Protein AF-A0A969XN10-F1 (afdb_monomer)

Nearest PDB structures (foldseek):
  2dg0-assembly1_A  TM=8.320E-01  e=1.771E-02  Staphylococcus aureus
  2dso-assembly3_C  TM=8.360E-01  e=2.263E-02  Staphylococcus aureus
  3ww7-assembly1_C  TM=7.867E-01  e=6.419E-02  unclassified
  8pkq-assembly1_A  TM=7.129E-01  e=1.260E-01  Mycobacterium tuberculosis
  8jxa-assembly1_B  TM=6.858E-01  e=2.189E-01  Rattus norvegicus

Foldseek 3Di:
DDPVVVDPDPDDDDLDDDADDKAAWDAQPVQWIWIDRQVQCFIWIARSVVSDIDTPDPNNLSWHHWDADPVRDIDTDHPRPD

Secondary structure (DSSP, 8-state):
--GGGG-S-SS--------S-EEEEEE-TTS-EEEEEGGGTEEEEE-TTT--EEEEESS-SSEEEEEE-TTSPEEEEESS--

Radius of gyration: 14.39 Å; Cα contacts (8 Å, |Δi|>4): 153; chains: 1; bounding box: 34×30×35 Å

Structure (mmCIF, N/CA/C/O backbone):
data_AF-A0A969XN10-F1
#
_entry.id   AF-A0A969XN10-F1
#
loop_
_atom_site.group_PDB
_atom_site.id
_atom_site.type_symbol
_atom_site.label_atom_id
_atom_site.label_alt_id
_atom_site.label_comp_id
_atom_site.label_asym_id
_atom_site.label_entity_id
_atom_site.label_seq_id
_atom_site.pdbx_PDB_ins_code
_atom_site.Cartn_x
_atom_site.Cartn_y
_atom_site.Cartn_z
_atom_site.occupancy
_atom_site.B_iso_or_equiv
_atom_site.auth_seq_id
_atom_site.auth_comp_id
_atom_site.auth_asym_id
_atom_site.auth_atom_id
_atom_site.pdbx_PDB_model_num
ATOM 1 N N . MET A 1 1 ? -21.692 21.672 12.329 1.00 74.75 1 MET A N 1
ATOM 2 C CA . MET A 1 1 ? -21.126 20.362 11.987 1.00 74.75 1 MET A CA 1
ATOM 3 C C . MET A 1 1 ? -19.618 20.517 11.921 1.00 74.75 1 MET A C 1
ATOM 5 O O . MET A 1 1 ? -19.145 21.318 11.119 1.00 74.75 1 MET A O 1
ATOM 9 N N . GLY A 1 2 ? -18.893 19.906 12.856 1.00 90.44 2 GLY A N 1
ATOM 10 C CA . GLY A 1 2 ? -17.438 20.051 13.008 1.00 90.44 2 GLY A CA 1
ATOM 11 C C . GLY A 1 2 ? -16.690 18.803 12.538 1.00 90.44 2 GLY A C 1
ATOM 12 O O . GLY A 1 2 ? -17.268 17.725 12.498 1.00 90.44 2 GLY A O 1
ATOM 13 N N . ILE A 1 3 ? -15.397 18.921 12.214 1.00 90.38 3 ILE A N 1
ATOM 14 C CA . ILE A 1 3 ? -14.586 17.786 11.722 1.00 90.38 3 ILE A CA 1
ATOM 15 C C . ILE A 1 3 ? -14.548 16.598 12.695 1.00 90.38 3 ILE A C 1
ATOM 17 O O . ILE A 1 3 ? -14.470 15.454 12.266 1.00 90.38 3 ILE A O 1
ATOM 21 N N . LEU A 1 4 ? -14.657 16.863 13.999 1.00 92.75 4 LEU A N 1
ATOM 22 C CA . LEU A 1 4 ? -14.648 15.823 15.029 1.00 92.75 4 LEU A CA 1
ATOM 23 C C . LEU A 1 4 ? -15.876 14.909 14.965 1.00 92.75 4 LEU A C 1
ATOM 25 O O . LEU A 1 4 ? -15.802 13.776 15.414 1.00 92.75 4 LEU A O 1
ATOM 29 N N . GLU A 1 5 ? -16.981 15.368 14.378 1.00 94.12 5 GLU A N 1
ATOM 30 C CA . GLU A 1 5 ? -18.190 14.553 14.208 1.00 94.12 5 GLU A CA 1
ATOM 31 C C . GLU A 1 5 ? -18.041 13.516 13.077 1.00 94.12 5 GLU A C 1
ATOM 33 O O . GLU A 1 5 ? -18.892 12.644 12.942 1.00 94.12 5 GLU A O 1
ATOM 38 N N . LEU A 1 6 ? -16.976 13.599 12.265 1.00 93.19 6 LEU A N 1
ATOM 39 C CA . LEU A 1 6 ? -16.662 12.631 11.205 1.00 93.19 6 LEU A CA 1
ATOM 40 C C . LEU A 1 6 ? -15.778 11.472 11.689 1.00 93.19 6 LEU A C 1
ATOM 42 O O . LEU A 1 6 ? -15.514 10.554 10.917 1.00 93.19 6 LEU A O 1
ATOM 46 N N . LEU A 1 7 ? -15.268 11.540 12.921 1.00 93.38 7 LEU A N 1
ATOM 47 C CA . LEU A 1 7 ? -14.284 10.599 13.445 1.00 93.38 7 LEU A CA 1
ATOM 48 C C . LEU A 1 7 ? -14.922 9.693 14.497 1.00 93.38 7 LEU A C 1
ATOM 50 O O . LEU A 1 7 ? -15.504 10.173 15.465 1.00 93.38 7 LEU A O 1
ATOM 54 N N . GLU A 1 8 ? -14.746 8.382 14.346 1.00 92.94 8 GLU A N 1
ATOM 55 C CA . GLU A 1 8 ? -15.106 7.413 15.392 1.00 92.94 8 GLU A CA 1
ATOM 56 C C . GLU A 1 8 ? -14.175 7.519 16.609 1.00 92.94 8 GLU A C 1
ATOM 58 O O . GLU A 1 8 ? -14.593 7.324 17.748 1.00 92.94 8 GLU A O 1
ATOM 63 N N . SER A 1 9 ? -12.911 7.872 16.369 1.00 93.81 9 SER A N 1
ATOM 64 C CA . SER A 1 9 ? -11.884 8.095 17.384 1.00 93.81 9 SER A CA 1
ATOM 65 C C . SER A 1 9 ? -10.976 9.245 16.957 1.00 93.81 9 SER A C 1
ATOM 67 O O . SER A 1 9 ? -10.676 9.418 15.776 1.00 93.81 9 SER A O 1
ATOM 69 N N . THR A 1 10 ? -10.5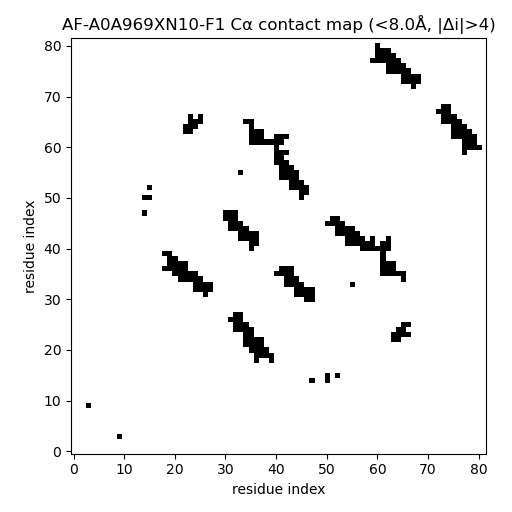07 10.032 17.924 1.00 94.06 10 THR A N 1
ATOM 70 C CA . THR A 1 10 ? -9.512 11.095 17.705 1.00 94.06 10 THR A CA 1
ATOM 71 C C . THR A 1 10 ? -8.079 10.626 17.942 1.00 94.06 10 THR A C 1
ATOM 73 O O . THR A 1 10 ? -7.136 11.379 17.695 1.00 94.06 10 THR A O 1
ATOM 76 N N . THR A 1 11 ? -7.896 9.397 18.426 1.00 94.94 11 THR A N 1
ATOM 77 C CA . THR A 1 11 ? -6.581 8.803 18.657 1.00 94.94 11 THR A CA 1
ATOM 78 C C . THR A 1 11 ? -6.214 7.922 17.464 1.00 94.94 11 THR A C 1
ATOM 80 O O . THR A 1 11 ? -6.926 6.948 17.216 1.00 94.94 11 THR A O 1
ATOM 83 N N . PRO A 1 12 ? -5.138 8.240 16.720 1.00 93.62 12 PRO A N 1
ATOM 84 C CA . PRO A 1 12 ? -4.665 7.382 15.642 1.00 93.62 12 PRO A CA 1
ATOM 85 C C . PRO A 1 12 ? -4.062 6.087 16.198 1.00 93.62 12 PRO A C 1
ATOM 87 O O . PRO A 1 12 ? -3.448 6.087 17.266 1.00 93.62 12 PRO A O 1
ATOM 90 N N . GLU A 1 13 ? -4.199 5.006 15.435 1.00 93.94 13 GLU A N 1
ATOM 91 C CA . GLU A 1 13 ? -3.620 3.693 15.722 1.00 93.94 13 GLU A CA 1
ATOM 92 C C . GLU A 1 13 ? -2.590 3.324 14.647 1.00 93.94 13 GLU A C 1
ATOM 94 O O . GLU A 1 13 ? -2.790 3.586 13.458 1.00 93.94 13 GLU A O 1
ATOM 99 N N . GLU A 1 14 ? -1.480 2.712 15.061 1.00 94.50 14 GLU A N 1
ATOM 100 C CA . GLU A 1 14 ? -0.522 2.114 14.133 1.00 94.50 14 GLU A CA 1
ATOM 101 C C . GLU A 1 14 ? -1.031 0.737 13.692 1.00 94.50 14 GLU A C 1
ATOM 103 O O . GLU A 1 14 ? -1.010 -0.217 14.462 1.00 94.50 14 GLU A O 1
ATOM 108 N N . VAL A 1 15 ? -1.473 0.634 12.437 1.00 95.06 15 VAL A N 1
ATOM 109 C CA . VAL A 1 15 ? -2.022 -0.616 11.875 1.00 95.06 15 VAL A CA 1
ATOM 110 C C . VAL A 1 15 ? -0.955 -1.555 11.304 1.00 95.06 15 VAL A C 1
ATOM 112 O O . 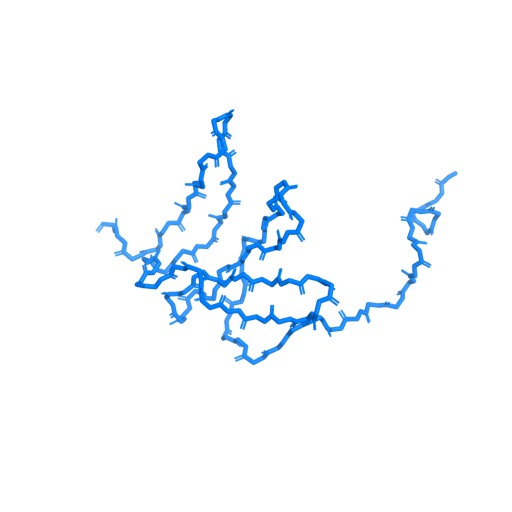VAL A 1 15 ? -1.209 -2.741 11.131 1.00 95.06 15 VAL A O 1
ATOM 115 N N . ALA A 1 16 ? 0.230 -1.030 10.975 1.00 96.44 16 ALA A N 1
ATOM 116 C CA . ALA A 1 16 ? 1.385 -1.790 10.503 1.00 96.44 16 ALA A CA 1
ATOM 117 C C . ALA A 1 16 ? 2.657 -0.925 10.534 1.00 96.44 16 ALA A C 1
ATOM 119 O O . ALA A 1 16 ? 2.591 0.281 10.288 1.00 96.44 16 ALA A O 1
ATOM 120 N N . GLY A 1 17 ? 3.819 -1.556 10.735 1.00 96.81 17 GLY A N 1
ATOM 121 C CA . GLY A 1 17 ? 5.117 -0.880 10.818 1.00 96.81 17 GLY A CA 1
ATOM 122 C C . GLY A 1 17 ? 6.277 -1.698 10.238 1.00 96.81 17 GLY A C 1
ATOM 123 O O . GLY A 1 17 ? 6.096 -2.800 9.725 1.00 96.81 17 GLY A O 1
ATOM 124 N N . GLY A 1 18 ? 7.494 -1.149 10.316 1.00 97.62 18 GLY A N 1
ATOM 125 C CA . GLY A 1 18 ? 8.724 -1.809 9.840 1.00 97.62 18 GLY A CA 1
ATOM 126 C C . GLY A 1 18 ? 9.078 -1.578 8.362 1.00 97.62 18 GLY A C 1
ATOM 127 O O . GLY A 1 18 ? 10.011 -2.196 7.850 1.00 97.62 18 GLY A O 1
ATOM 128 N N . PHE A 1 19 ? 8.365 -0.683 7.678 1.00 98.38 19 PHE A N 1
ATOM 129 C CA . PHE A 1 19 ? 8.632 -0.291 6.289 1.00 98.38 19 PHE A CA 1
ATOM 130 C C . PHE A 1 19 ? 9.685 0.813 6.195 1.00 98.38 19 PHE A C 1
ATOM 132 O O . PHE A 1 19 ? 9.977 1.496 7.179 1.00 98.38 19 PHE A O 1
ATOM 139 N N . ARG A 1 20 ? 10.249 1.019 5.000 1.00 98.31 20 ARG A N 1
ATOM 140 C CA . ARG A 1 20 ? 11.262 2.066 4.796 1.00 98.31 20 ARG A CA 1
ATOM 141 C C . ARG A 1 20 ? 10.655 3.418 4.461 1.00 98.31 20 ARG A C 1
ATOM 143 O O . ARG A 1 20 ? 11.050 4.412 5.062 1.00 98.31 20 ARG A O 1
ATOM 150 N N . PHE A 1 21 ? 9.738 3.470 3.499 1.00 98.19 21 PHE A N 1
ATOM 151 C CA . PHE A 1 21 ? 9.023 4.703 3.169 1.00 98.19 21 PHE A CA 1
ATOM 152 C C . PHE A 1 21 ? 7.712 4.379 2.446 1.00 98.19 21 PHE A C 1
ATOM 154 O O . PHE A 1 21 ? 7.728 3.995 1.272 1.00 98.19 21 PHE A O 1
ATOM 161 N N . THR A 1 22 ? 6.596 4.492 3.170 1.00 98.38 22 THR A N 1
ATOM 162 C CA . THR A 1 22 ? 5.265 4.122 2.680 1.00 98.38 22 THR A CA 1
ATOM 163 C C . THR A 1 22 ? 4.602 5.252 1.903 1.00 98.38 22 THR A C 1
ATOM 165 O O . THR A 1 22 ? 4.636 6.402 2.326 1.00 98.38 22 THR A O 1
ATOM 168 N N . GLU A 1 23 ? 3.980 4.924 0.773 1.00 98.44 23 GLU A N 1
ATOM 169 C CA . GLU A 1 23 ? 3.299 5.882 -0.104 1.00 98.44 23 GLU A CA 1
ATOM 170 C C . GLU A 1 23 ? 2.136 5.241 -0.866 1.00 98.44 23 GLU A C 1
ATOM 172 O O . GLU A 1 23 ? 2.023 4.015 -0.965 1.00 98.44 23 GLU A O 1
ATOM 177 N N . GLY A 1 24 ? 1.289 6.096 -1.439 1.00 98.00 24 GLY A N 1
ATOM 178 C CA . GLY A 1 24 ? 0.222 5.699 -2.359 1.00 98.00 24 GLY A CA 1
ATOM 179 C C . GLY A 1 24 ? -0.758 4.648 -1.824 1.00 98.00 24 GLY A C 1
ATOM 180 O O . GLY A 1 24 ? -0.972 3.650 -2.512 1.00 98.00 24 GLY A O 1
ATOM 181 N N . PRO A 1 25 ? -1.358 4.819 -0.630 1.00 98.44 25 PRO A N 1
ATOM 182 C CA . PRO A 1 25 ? -2.377 3.895 -0.149 1.00 98.44 25 PRO A CA 1
ATOM 183 C C . PRO A 1 25 ? -3.620 3.918 -1.052 1.00 98.44 25 PRO A C 1
ATOM 185 O O . PRO A 1 25 ? -4.107 4.986 -1.428 1.00 98.44 25 PRO A O 1
ATOM 188 N N . VAL A 1 26 ? -4.176 2.746 -1.365 1.00 98.69 26 VAL A N 1
ATOM 189 C CA . VAL A 1 26 ? -5.450 2.611 -2.082 1.00 98.69 26 VAL A CA 1
ATOM 190 C C . VAL A 1 26 ? -6.259 1.431 -1.542 1.00 98.69 26 VAL A C 1
ATOM 192 O O . VAL A 1 26 ? -5.756 0.314 -1.411 1.00 98.69 26 VAL A O 1
ATOM 195 N N . TRP A 1 27 ? -7.531 1.676 -1.223 1.00 98.25 27 TRP A N 1
ATOM 196 C CA . TRP A 1 27 ? -8.462 0.631 -0.794 1.00 98.25 27 TRP A CA 1
ATOM 197 C C . TRP A 1 27 ? -8.960 -0.177 -1.989 1.00 98.25 27 TRP A C 1
ATOM 199 O O . TRP A 1 27 ? -9.474 0.385 -2.958 1.00 98.25 27 TRP A O 1
ATOM 209 N N . HIS A 1 28 ? -8.828 -1.498 -1.907 1.00 97.56 28 HIS A N 1
ATOM 210 C CA . HIS A 1 28 ? -9.430 -2.415 -2.863 1.00 97.56 28 HIS A CA 1
ATOM 211 C C . HIS A 1 28 ? -10.899 -2.688 -2.491 1.00 97.56 28 HIS A C 1
ATOM 213 O O . HIS A 1 28 ? -11.198 -2.819 -1.301 1.00 97.56 28 HIS A O 1
ATOM 219 N N . PRO A 1 29 ? -11.815 -2.837 -3.470 1.00 95.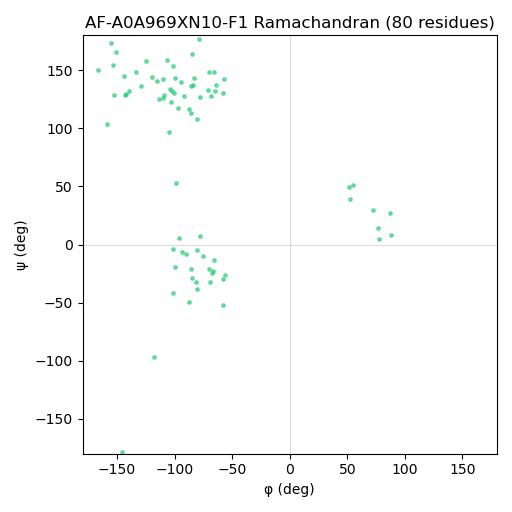44 29 PRO A N 1
ATOM 220 C CA . PRO A 1 29 ? -13.226 -3.148 -3.208 1.00 95.44 29 PRO A CA 1
ATOM 221 C C . PRO A 1 29 ? -13.468 -4.418 -2.377 1.00 95.44 29 PRO A C 1
ATOM 223 O O . PRO A 1 29 ? -14.468 -4.495 -1.672 1.00 95.44 29 PRO A O 1
ATOM 226 N N . ASP A 1 30 ? -12.537 -5.374 -2.412 1.00 95.94 30 ASP A N 1
ATOM 227 C CA . ASP A 1 30 ? -12.604 -6.614 -1.617 1.00 95.94 30 ASP A CA 1
ATOM 228 C C . ASP A 1 30 ? -12.201 -6.426 -0.139 1.00 95.94 30 ASP A C 1
ATOM 230 O O . ASP A 1 30 ? -12.081 -7.403 0.594 1.00 95.94 30 ASP A O 1
ATOM 234 N N . GLY A 1 31 ? -11.979 -5.190 0.318 1.00 97.44 31 GLY A N 1
ATOM 235 C CA . GLY A 1 31 ? -11.798 -4.893 1.741 1.00 97.44 31 GLY A CA 1
ATOM 236 C C . GLY A 1 31 ? -10.367 -5.026 2.259 1.00 97.44 31 GLY A C 1
ATOM 237 O O . GLY A 1 31 ? -10.176 -5.253 3.448 1.00 97.44 31 GLY A O 1
ATOM 238 N N . TYR A 1 32 ? -9.359 -4.845 1.405 1.00 98.12 32 TYR A N 1
ATOM 239 C CA . TYR A 1 32 ? -7.954 -4.754 1.818 1.00 98.12 32 TYR A CA 1
ATOM 240 C C . TYR A 1 32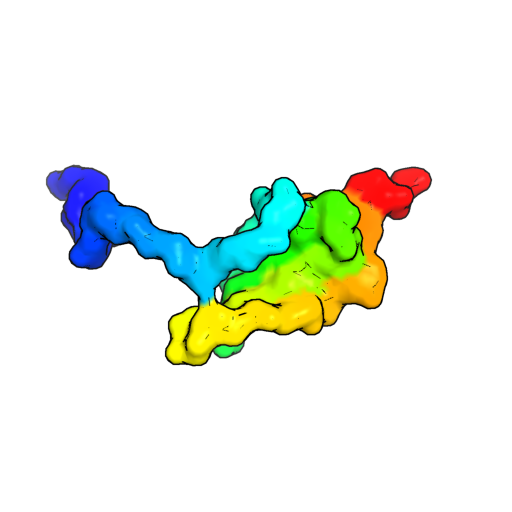 ? -7.301 -3.460 1.327 1.00 98.12 32 TYR A C 1
ATOM 242 O O . TYR A 1 32 ? -7.732 -2.865 0.336 1.00 98.12 32 TYR A O 1
ATOM 250 N N . LEU A 1 33 ? -6.222 -3.045 1.989 1.00 98.56 33 LEU A N 1
ATOM 251 C CA . LEU A 1 33 ? -5.450 -1.860 1.622 1.00 98.56 33 LEU A CA 1
ATOM 252 C C . LEU A 1 33 ? -4.192 -2.268 0.850 1.00 98.56 33 LEU A C 1
ATOM 254 O O . LEU A 1 33 ? -3.436 -3.124 1.305 1.00 98.56 33 LEU A O 1
ATOM 258 N N . LEU A 1 34 ? -3.943 -1.643 -0.300 1.00 98.75 34 LEU A N 1
ATOM 259 C CA . LEU A 1 34 ? -2.643 -1.696 -0.967 1.00 98.75 34 LEU A CA 1
ATOM 260 C C . LEU A 1 34 ? -1.848 -0.430 -0.660 1.00 98.75 34 LEU A C 1
ATOM 262 O O . LEU A 1 34 ? -2.422 0.652 -0.615 1.00 98.75 34 LEU A O 1
ATOM 266 N N . PHE A 1 35 ? -0.534 -0.551 -0.492 1.00 98.88 35 PHE A N 1
ATOM 267 C CA . PHE A 1 35 ? 0.378 0.589 -0.350 1.00 98.88 35 PHE A CA 1
ATOM 268 C C . PHE A 1 35 ? 1.784 0.213 -0.824 1.00 98.88 35 PHE A C 1
ATOM 270 O O . PHE A 1 35 ? 2.161 -0.960 -0.806 1.00 98.88 35 PHE A O 1
ATOM 277 N N . SER A 1 36 ? 2.570 1.195 -1.257 1.00 98.81 36 SER A N 1
ATOM 278 C CA . SER A 1 36 ? 3.949 0.977 -1.704 1.00 98.81 36 SER A CA 1
ATOM 279 C C . SER A 1 36 ? 4.943 1.220 -0.571 1.00 98.81 36 SER A C 1
ATOM 281 O O . SER A 1 36 ? 4.809 2.205 0.141 1.00 98.81 36 SER A O 1
ATOM 283 N N . ASP A 1 37 ? 5.981 0.391 -0.456 1.00 98.69 37 ASP A N 1
ATOM 284 C CA . ASP A 1 37 ? 7.227 0.724 0.249 1.00 98.69 37 ASP A CA 1
ATOM 285 C C . ASP A 1 37 ? 8.309 0.997 -0.807 1.00 98.69 37 ASP A C 1
ATOM 287 O O . ASP A 1 37 ? 8.897 0.069 -1.379 1.00 98.69 37 ASP A O 1
ATOM 291 N N . ILE A 1 38 ? 8.524 2.281 -1.117 1.00 98.44 38 ILE A N 1
ATOM 292 C CA . ILE A 1 38 ? 9.277 2.717 -2.305 1.00 98.44 38 ILE A CA 1
ATOM 293 C C . ILE A 1 38 ? 10.702 2.138 -2.320 1.00 98.44 38 ILE A C 1
ATOM 295 O O . ILE A 1 38 ? 11.070 1.509 -3.319 1.00 98.44 38 ILE A O 1
ATOM 299 N N . PRO A 1 39 ? 11.518 2.269 -1.250 1.00 98.25 39 PRO A N 1
ATOM 300 C CA . PRO A 1 39 ? 12.866 1.712 -1.238 1.00 98.25 39 PRO A CA 1
ATOM 301 C C . PRO A 1 39 ? 12.877 0.178 -1.240 1.00 98.25 39 PRO A C 1
ATOM 303 O O . PRO A 1 39 ? 13.875 -0.419 -1.653 1.00 98.25 39 PRO A O 1
ATOM 306 N N . ALA A 1 40 ? 11.807 -0.471 -0.758 1.00 98.19 40 ALA A N 1
ATOM 307 C CA . ALA A 1 40 ? 11.636 -1.927 -0.780 1.00 98.19 40 ALA A CA 1
ATOM 308 C C . ALA A 1 40 ? 11.165 -2.504 -2.099 1.00 98.19 40 ALA A C 1
ATOM 310 O O . ALA A 1 40 ? 11.161 -3.732 -2.223 1.00 98.19 40 ALA A O 1
ATOM 311 N N . ASP A 1 41 ? 10.861 -1.652 -3.077 1.00 98.31 41 ASP A N 1
ATOM 312 C CA . ASP A 1 41 ? 10.453 -2.080 -4.410 1.00 98.31 41 ASP A CA 1
ATOM 313 C C . ASP A 1 41 ? 9.289 -3.084 -4.334 1.00 98.31 41 ASP A C 1
ATOM 315 O O . ASP A 1 41 ? 9.271 -4.124 -4.992 1.00 98.31 41 ASP A O 1
ATOM 319 N N . THR A 1 42 ? 8.363 -2.817 -3.406 1.00 98.81 42 THR A N 1
ATOM 320 C CA . THR A 1 42 ? 7.275 -3.724 -3.050 1.00 98.81 42 THR A CA 1
ATOM 321 C C . THR A 1 42 ? 5.985 -2.939 -2.846 1.00 98.81 42 THR A C 1
ATOM 323 O O . THR A 1 42 ? 5.965 -1.950 -2.117 1.00 98.81 42 THR A O 1
ATOM 326 N N . ILE A 1 43 ? 4.898 -3.411 -3.455 1.00 98.88 43 ILE A N 1
ATOM 327 C CA . ILE A 1 43 ? 3.531 -3.072 -3.043 1.00 98.88 43 ILE A CA 1
ATOM 328 C C . ILE A 1 43 ? 3.100 -4.145 -2.052 1.00 98.88 43 ILE A C 1
ATOM 330 O O . ILE A 1 43 ? 3.200 -5.335 -2.363 1.00 98.88 43 ILE A O 1
ATOM 334 N N . TYR A 1 44 ? 2.624 -3.740 -0.883 1.00 98.88 44 TYR A N 1
ATOM 335 C CA . TYR A 1 44 ? 2.085 -4.616 0.151 1.00 98.88 44 TYR A CA 1
ATOM 336 C C . TYR A 1 44 ? 0.558 -4.593 0.145 1.00 98.88 44 TYR A C 1
ATOM 338 O O . TYR A 1 44 ? -0.055 -3.607 -0.262 1.00 98.88 44 TYR A O 1
ATOM 346 N N . ARG A 1 45 ? -0.040 -5.685 0.623 1.00 98.75 45 ARG A N 1
ATOM 347 C CA . ARG A 1 45 ? -1.453 -5.797 0.980 1.00 98.75 45 ARG A CA 1
ATOM 348 C C . ARG A 1 45 ? -1.569 -5.904 2.496 1.00 98.75 45 ARG A C 1
ATOM 350 O O . ARG A 1 45 ? -0.959 -6.806 3.062 1.00 98.75 45 ARG A O 1
ATOM 357 N N . LEU A 1 46 ? -2.364 -5.030 3.105 1.00 98.75 46 LEU A N 1
ATOM 358 C CA . LEU A 1 46 ? -2.802 -5.108 4.498 1.00 98.75 46 LEU A CA 1
ATOM 359 C 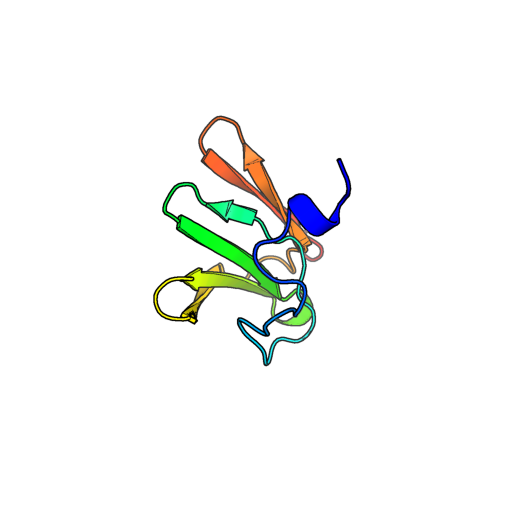C . LEU A 1 46 ? -4.249 -5.612 4.542 1.00 98.75 46 LEU A C 1
ATOM 361 O O . LEU A 1 46 ? -5.135 -5.001 3.936 1.00 98.75 46 LEU A O 1
ATOM 365 N N . ASP A 1 47 ? -4.472 -6.713 5.254 1.00 98.12 47 ASP A N 1
ATOM 366 C CA . ASP A 1 47 ? -5.803 -7.171 5.651 1.00 98.12 47 ASP A CA 1
ATOM 367 C C . ASP A 1 47 ? -6.200 -6.466 6.964 1.00 98.12 47 ASP A C 1
ATOM 369 O O . ASP A 1 47 ? -5.563 -6.700 7.991 1.00 98.12 47 ASP A O 1
ATOM 373 N N . PRO A 1 48 ? -7.221 -5.591 6.968 1.00 95.81 48 PRO A N 1
ATOM 374 C CA . PRO A 1 48 ? -7.623 -4.865 8.170 1.00 95.81 48 PRO A CA 1
ATOM 375 C C . PRO A 1 48 ? -8.280 -5.757 9.233 1.00 95.81 48 PRO A C 1
ATOM 377 O O . PRO A 1 48 ? -8.336 -5.358 10.392 1.00 95.81 48 PRO A O 1
ATOM 380 N N . ALA A 1 49 ? -8.808 -6.929 8.863 1.00 94.44 49 ALA A N 1
ATOM 381 C CA . ALA A 1 49 ? -9.497 -7.812 9.797 1.00 94.44 49 ALA A CA 1
ATOM 382 C C . ALA A 1 49 ? -8.512 -8.642 10.629 1.00 94.44 49 ALA A C 1
ATOM 384 O O . ALA A 1 49 ? -8.756 -8.868 11.814 1.00 94.44 49 ALA A O 1
ATOM 385 N N . SER A 1 50 ? -7.410 -9.097 10.023 1.00 96.38 50 SER A N 1
ATOM 386 C CA . SER A 1 50 ? -6.367 -9.853 10.728 1.00 96.38 50 SER A CA 1
ATOM 387 C C . SER A 1 50 ? -5.156 -9.012 11.136 1.00 96.38 50 SER A C 1
ATOM 389 O O . SER A 1 50 ? -4.409 -9.423 12.021 1.00 96.38 50 SER A O 1
ATOM 391 N N . GLY A 1 51 ? -4.950 -7.851 10.507 1.00 96.12 51 GLY A N 1
ATOM 392 C CA . GLY A 1 51 ? -3.725 -7.057 10.633 1.00 96.12 51 GLY A CA 1
ATOM 393 C C . GLY A 1 51 ? -2.553 -7.608 9.809 1.00 96.12 51 GLY A C 1
ATOM 394 O O . GLY A 1 51 ? -1.441 -7.089 9.897 1.00 96.12 51 GLY A O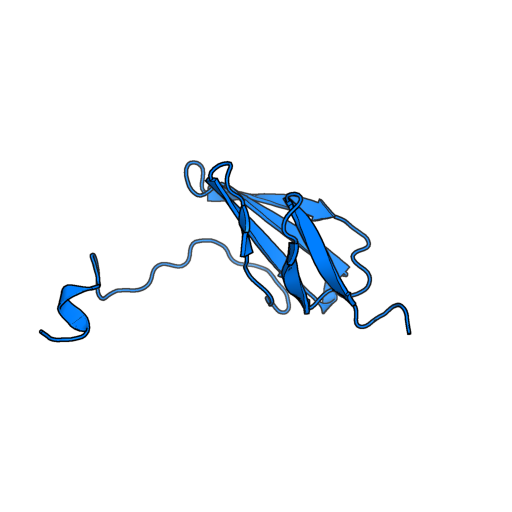 1
ATOM 395 N N . ASP A 1 52 ? -2.769 -8.655 9.004 1.00 97.81 52 ASP A N 1
ATOM 396 C CA . ASP A 1 52 ? -1.695 -9.281 8.237 1.00 97.81 52 ASP A CA 1
ATOM 397 C C . ASP A 1 52 ? -1.227 -8.385 7.090 1.00 97.81 52 ASP A C 1
ATOM 399 O O . ASP A 1 52 ? -2.022 -7.904 6.276 1.00 97.81 52 ASP A O 1
ATOM 403 N N . VAL A 1 53 ? 0.095 -8.247 6.963 1.00 98.56 53 VAL A N 1
ATOM 404 C CA . VAL A 1 53 ? 0.735 -7.581 5.828 1.00 98.56 53 VAL A CA 1
ATOM 405 C C . VAL A 1 53 ? 1.543 -8.580 5.014 1.00 98.56 53 VAL A C 1
ATOM 407 O O . VAL A 1 53 ? 2.452 -9.233 5.526 1.00 98.56 53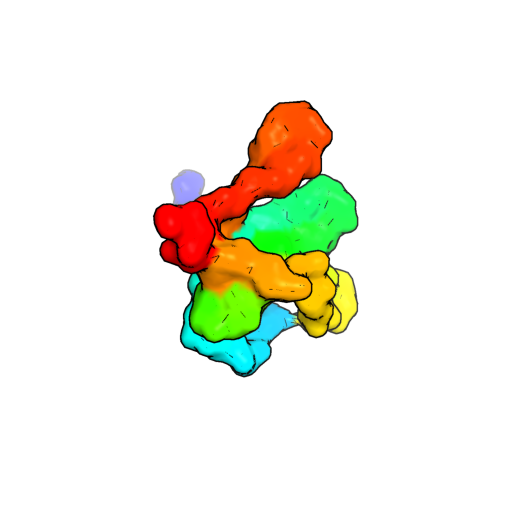 VAL A O 1
ATOM 410 N N . ALA A 1 54 ? 1.258 -8.660 3.716 1.00 98.44 54 ALA A N 1
ATOM 411 C CA . ALA A 1 54 ? 1.969 -9.536 2.791 1.00 98.44 54 ALA A CA 1
ATOM 412 C C . ALA A 1 54 ? 2.364 -8.801 1.499 1.00 98.44 54 ALA A C 1
ATOM 414 O O . ALA A 1 54 ? 1.636 -7.910 1.053 1.00 98.44 54 ALA A O 1
ATOM 415 N N . PRO A 1 55 ? 3.490 -9.158 0.852 1.00 98.62 55 PRO A N 1
ATOM 416 C CA . PRO A 1 55 ? 3.822 -8.638 -0.470 1.00 98.62 55 PRO A CA 1
ATOM 417 C C . PRO A 1 55 ? 2.715 -8.955 -1.484 1.00 98.62 55 PRO A C 1
ATOM 419 O O . PRO A 1 55 ? 2.290 -10.101 -1.616 1.00 98.62 55 PRO A O 1
ATOM 422 N N . TRP A 1 56 ? 2.279 -7.941 -2.226 1.00 98.44 56 TRP A N 1
ATOM 423 C CA . TRP A 1 56 ? 1.312 -8.061 -3.317 1.00 98.44 56 TRP A CA 1
ATOM 424 C C . TRP A 1 56 ? 2.001 -8.032 -4.687 1.00 98.44 56 TRP A C 1
ATOM 426 O O . TRP A 1 56 ? 1.691 -8.844 -5.557 1.00 98.44 56 TRP A O 1
ATOM 436 N N . ARG A 1 57 ? 2.990 -7.145 -4.869 1.00 98.19 57 ARG A N 1
ATOM 437 C CA . ARG A 1 57 ? 3.841 -7.097 -6.069 1.00 98.19 57 ARG A CA 1
ATOM 438 C C . ARG A 1 57 ? 5.277 -6.745 -5.706 1.00 98.19 57 ARG A C 1
ATOM 440 O O . ARG A 1 57 ? 5.509 -5.735 -5.050 1.00 98.19 57 ARG A O 1
ATOM 447 N N . ARG A 1 58 ? 6.225 -7.552 -6.188 1.00 97.88 58 ARG A N 1
ATOM 448 C CA . ARG A 1 58 ? 7.674 -7.338 -6.082 1.00 97.88 58 ARG A CA 1
ATOM 449 C C . ARG A 1 58 ? 8.379 -8.019 -7.271 1.00 97.88 58 ARG A C 1
ATOM 451 O O . ARG A 1 58 ? 8.121 -9.206 -7.476 1.00 97.88 58 ARG A O 1
ATOM 458 N N . PRO A 1 59 ? 9.254 -7.342 -8.036 1.00 97.75 59 PRO A N 1
ATOM 459 C CA . PRO A 1 59 ? 9.574 -5.914 -7.960 1.00 97.75 59 PRO A CA 1
ATOM 460 C C . PRO A 1 59 ? 8.368 -5.040 -8.336 1.00 97.75 59 PRO A C 1
ATOM 462 O O . PRO A 1 59 ? 7.527 -5.448 -9.143 1.00 97.75 59 PRO A O 1
ATOM 465 N N . SER A 1 60 ? 8.263 -3.851 -7.744 1.00 97.88 60 SER A N 1
ATOM 466 C CA . SER A 1 60 ? 7.194 -2.889 -8.033 1.00 97.88 60 SER A CA 1
ATOM 467 C C . SER A 1 60 ? 7.619 -1.752 -8.962 1.00 97.88 60 SER A C 1
ATOM 469 O O . SER A 1 60 ? 6.777 -0.936 -9.327 1.00 97.88 60 SER A O 1
ATOM 471 N N . GLY A 1 61 ? 8.897 -1.687 -9.343 1.00 98.06 61 GLY A N 1
ATOM 472 C CA . GLY A 1 61 ? 9.461 -0.557 -10.079 1.00 98.06 61 GLY A CA 1
ATOM 473 C C . GLY A 1 61 ? 9.622 0.685 -9.200 1.00 98.06 61 GLY A C 1
ATOM 474 O O . GLY A 1 61 ? 9.500 1.808 -9.694 1.00 98.06 61 GLY A O 1
ATOM 475 N N . ASN A 1 62 ? 9.840 0.511 -7.891 1.00 98.19 62 ASN A N 1
ATOM 476 C CA . ASN A 1 62 ? 9.827 1.595 -6.902 1.00 98.19 62 ASN A CA 1
ATOM 477 C C . ASN A 1 62 ? 8.540 2.439 -7.018 1.00 98.19 62 ASN A C 1
ATOM 479 O O . ASN A 1 62 ? 8.578 3.670 -7.155 1.00 98.19 62 ASN A O 1
ATOM 483 N N . SER A 1 63 ? 7.395 1.749 -7.043 1.00 98.44 63 SER A N 1
ATOM 484 C CA . SER A 1 63 ? 6.068 2.364 -7.130 1.00 98.44 63 SER A CA 1
ATOM 485 C C . SER A 1 63 ? 5.821 3.352 -5.988 1.00 98.44 63 SER A C 1
ATOM 487 O O . SER A 1 63 ? 6.239 3.105 -4.863 1.00 98.44 63 SER A O 1
ATOM 489 N N . ASN A 1 64 ? 5.135 4.458 -6.272 1.00 98.00 64 ASN A N 1
ATOM 490 C CA . ASN A 1 64 ? 4.660 5.436 -5.289 1.00 98.00 64 ASN A CA 1
ATOM 491 C C . ASN A 1 64 ? 3.127 5.478 -5.351 1.00 98.00 64 ASN A C 1
ATOM 493 O O . ASN A 1 64 ? 2.490 4.594 -4.784 1.00 98.00 64 ASN A O 1
ATOM 497 N N . GLY A 1 65 ? 2.545 6.426 -6.092 1.00 98.31 65 GLY A N 1
ATOM 498 C CA . GLY A 1 65 ? 1.099 6.610 -6.163 1.00 98.31 65 GLY A CA 1
ATOM 499 C C . GLY A 1 65 ? 0.394 5.417 -6.799 1.00 98.31 65 GLY A C 1
ATOM 500 O O . GLY A 1 65 ? 0.804 4.956 -7.868 1.00 98.31 65 GLY A O 1
ATOM 501 N N . LEU A 1 66 ? -0.675 4.956 -6.148 1.00 98.75 66 LEU A N 1
ATOM 502 C CA . LEU A 1 66 ? -1.539 3.873 -6.607 1.00 98.75 66 LEU A CA 1
ATOM 503 C C . LEU A 1 66 ? -2.974 4.379 -6.784 1.00 98.75 66 LEU A C 1
ATOM 505 O O 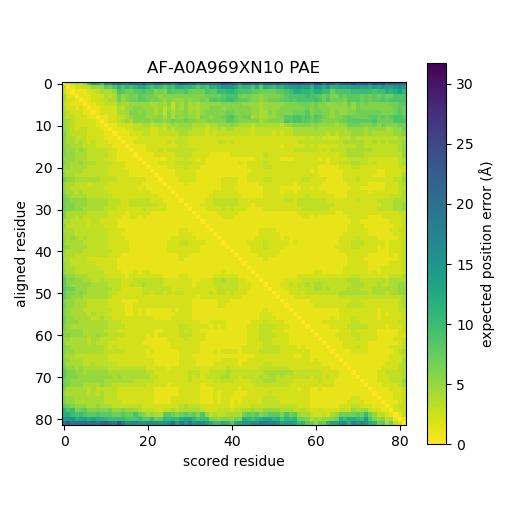. LEU A 1 66 ? -3.464 5.200 -6.010 1.00 98.75 66 LEU A O 1
ATOM 509 N N . THR A 1 67 ? -3.669 3.874 -7.797 1.00 98.50 67 THR A N 1
ATOM 510 C CA . THR A 1 67 ? -5.116 4.058 -7.960 1.00 98.50 67 THR A CA 1
ATOM 511 C C . THR A 1 67 ? -5.699 2.924 -8.801 1.00 98.50 67 THR A C 1
ATOM 513 O O . THR A 1 67 ? -4.951 2.114 -9.342 1.00 98.50 67 THR A O 1
ATOM 516 N N . PHE A 1 68 ? -7.019 2.855 -8.939 1.00 98.31 68 PHE A N 1
ATOM 517 C CA . PHE A 1 68 ? -7.674 1.916 -9.846 1.00 98.31 68 PHE A CA 1
ATOM 518 C C . PHE A 1 68 ? -8.287 2.654 -11.028 1.00 98.31 68 PHE A C 1
ATOM 520 O O . PHE A 1 68 ? -8.840 3.746 -10.885 1.00 98.31 68 PHE A O 1
ATOM 527 N N . ASP A 1 69 ? -8.216 2.046 -12.208 1.00 97.75 69 ASP A N 1
ATOM 528 C CA . ASP A 1 69 ? -9.022 2.503 -13.330 1.00 97.75 69 ASP A CA 1
ATOM 529 C C . ASP A 1 69 ? -10.479 2.021 -13.226 1.00 97.75 69 ASP A C 1
ATOM 531 O O . ASP A 1 69 ? -10.866 1.270 -12.330 1.00 97.75 69 ASP A O 1
ATOM 535 N N . ARG A 1 70 ? -11.314 2.438 -14.184 1.00 96.81 70 ARG A N 1
ATOM 536 C CA . ARG A 1 70 ? -12.741 2.071 -14.219 1.00 96.81 70 ARG A CA 1
ATOM 537 C C . ARG A 1 70 ? -13.002 0.578 -14.447 1.00 96.81 70 ARG A C 1
ATOM 539 O O . ARG A 1 70 ? -14.136 0.149 -14.276 1.00 96.81 70 ARG A O 1
ATOM 546 N N . ALA A 1 71 ? -11.995 -0.188 -14.860 1.00 97.31 71 ALA A N 1
ATOM 547 C CA . ALA A 1 71 ? -12.076 -1.636 -15.014 1.00 97.31 71 ALA A CA 1
ATOM 548 C C . ALA A 1 71 ? -11.534 -2.382 -13.779 1.00 97.31 71 ALA A C 1
ATOM 550 O O . ALA A 1 71 ? -11.429 -3.605 -13.815 1.00 97.31 71 ALA A O 1
ATOM 551 N N . GLY A 1 72 ? -11.175 -1.667 -12.706 1.00 95.44 72 GLY A N 1
ATOM 552 C CA . GLY A 1 72 ? -10.626 -2.252 -11.483 1.00 95.44 72 GLY A CA 1
ATOM 553 C C . GLY A 1 72 ? -9.158 -2.666 -11.599 1.00 95.44 72 GLY A C 1
ATOM 554 O O . GLY A 1 72 ? -8.659 -3.395 -10.748 1.00 95.44 72 GLY A O 1
ATOM 555 N N . ARG A 1 73 ? -8.438 -2.227 -12.638 1.00 97.00 73 ARG A N 1
ATOM 556 C CA . ARG A 1 73 ? -7.007 -2.524 -12.784 1.00 97.00 73 ARG A CA 1
ATOM 557 C C . ARG A 1 73 ? -6.195 -1.516 -11.986 1.00 97.00 73 ARG A C 1
ATOM 559 O O . ARG A 1 73 ? -6.476 -0.319 -12.037 1.00 97.00 73 ARG A O 1
ATOM 566 N N . LEU A 1 74 ? -5.172 -1.993 -11.282 1.00 97.88 74 LEU A N 1
ATOM 567 C CA . LEU A 1 74 ? -4.253 -1.129 -10.548 1.00 97.88 74 LEU A CA 1
ATOM 568 C C . LEU A 1 74 ? -3.400 -0.306 -11.528 1.00 97.88 74 LEU A C 1
ATOM 570 O O . LEU A 1 74 ? -2.747 -0.859 -12.411 1.00 97.88 74 LEU A O 1
ATOM 574 N N . ILE A 1 75 ? -3.384 1.007 -11.335 1.00 98.19 75 ILE A N 1
ATOM 575 C CA . ILE A 1 75 ? -2.452 1.956 -11.941 1.00 98.19 75 ILE A CA 1
ATOM 576 C C . ILE A 1 75 ? -1.414 2.318 -10.878 1.00 98.19 75 ILE A C 1
ATOM 578 O O . ILE A 1 75 ? -1.778 2.662 -9.754 1.00 98.19 75 ILE A O 1
ATOM 582 N N . ALA A 1 76 ? -0.134 2.274 -11.247 1.00 97.94 76 ALA A N 1
ATOM 583 C CA . ALA A 1 76 ? 0.977 2.639 -10.377 1.00 97.94 76 ALA A CA 1
ATOM 584 C C . ALA A 1 76 ? 1.912 3.644 -11.063 1.00 97.94 76 ALA A C 1
ATOM 586 O O . ALA A 1 76 ? 2.272 3.475 -12.228 1.00 97.94 76 ALA A O 1
ATOM 587 N N . CYS A 1 77 ? 2.337 4.668 -10.324 1.00 97.75 77 CYS A N 1
ATOM 588 C CA . CYS A 1 77 ? 3.422 5.559 -10.727 1.00 97.75 77 CYS A CA 1
ATOM 589 C C . CYS A 1 77 ? 4.760 4.970 -10.273 1.00 97.75 77 CYS A C 1
ATOM 591 O O . CYS A 1 77 ? 5.002 4.848 -9.073 1.00 97.75 77 CYS A O 1
ATOM 593 N N . GLU A 1 78 ? 5.637 4.630 -11.214 1.00 97.31 78 GLU A N 1
ATOM 594 C CA . GLU A 1 78 ? 6.908 3.952 -10.941 1.00 97.31 78 GLU A CA 1
ATOM 595 C C . GLU A 1 78 ? 8.100 4.917 -11.028 1.00 97.31 78 GLU A C 1
ATOM 597 O O . GLU A 1 78 ? 8.225 5.703 -11.969 1.00 97.31 78 GLU A O 1
ATOM 602 N N . HIS A 1 79 ? 9.005 4.863 -10.043 1.00 92.75 79 HIS A N 1
ATOM 603 C CA . HIS A 1 79 ? 10.250 5.632 -10.098 1.00 92.75 79 HIS A CA 1
ATOM 604 C C . HIS A 1 79 ? 11.327 4.944 -10.938 1.00 92.75 79 HIS A C 1
ATOM 606 O O . HIS A 1 79 ? 12.142 5.651 -11.523 1.00 92.75 79 HIS A O 1
ATOM 612 N N . GLY A 1 80 ? 11.360 3.611 -10.967 1.00 90.06 80 GLY A N 1
ATOM 613 C CA . GLY A 1 80 ? 12.484 2.839 -11.503 1.00 90.06 80 GLY A CA 1
ATOM 614 C C . GLY A 1 80 ? 12.461 2.614 -13.017 1.00 90.06 80 GLY A C 1
ATOM 615 O O . GLY A 1 80 ? 13.521 2.513 -13.622 1.00 90.06 80 GLY A O 1
ATOM 616 N N . ASN A 1 81 ? 11.282 2.571 -13.641 1.00 81.56 81 ASN A N 1
ATOM 617 C CA . ASN A 1 81 ? 11.122 2.174 -15.047 1.00 81.56 81 ASN A CA 1
ATO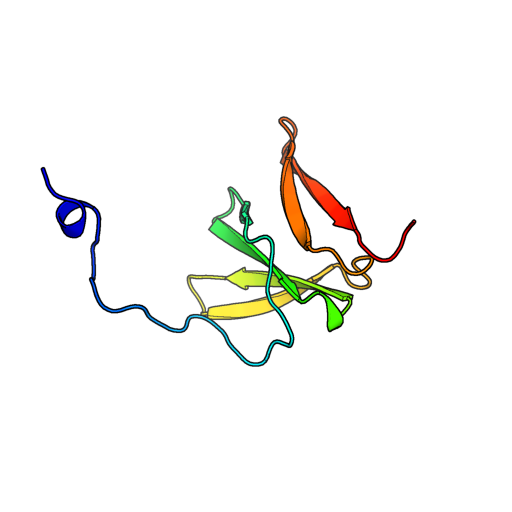M 618 C C . ASN A 1 81 ? 11.009 3.378 -16.002 1.00 81.56 81 ASN A C 1
ATOM 620 O O . ASN A 1 81 ? 10.049 3.485 -16.764 1.00 81.56 81 ASN A O 1
ATOM 624 N N . ARG A 1 82 ? 11.976 4.298 -15.924 1.00 68.19 82 ARG A N 1
ATOM 625 C CA . ARG A 1 82 ? 12.047 5.523 -16.745 1.00 68.19 82 ARG A CA 1
ATOM 626 C C . ARG A 1 82 ? 12.989 5.378 -17.930 1.00 68.19 82 ARG A C 1
ATOM 628 O O . ARG A 1 82 ? 14.015 4.682 -17.770 1.00 68.19 82 ARG A O 1
#

Solvent-accessible surface area (backbone atoms only — not comparable to full-atom values): 5024 Å² total; per-residue (Å²): 141,60,79,70,81,79,46,96,62,93,72,88,79,88,73,76,82,92,73,84,44,77,36,31,70,36,79,45,96,90,66,33,37,36,32,14,24,31,87,69,23,26,28,33,34,35,36,77,89,80,53,48,74,44,85,70,39,72,81,39,39,32,22,36,51,42,46,66,50,100,84,70,48,81,46,69,46,55,69,65,82,118

Sequence (82 aa):
MGILELLESTTPEEVAGGFRFTEGPVWHPDGYLLFSDIPADTIYRLDPASGDVAPWRRPSGNSNGLTFDRAGRLIACEHGNR

pLDDT: mean 96.1, std 4.79, range [68.19, 98.88]

Mean predicted aligned error: 3.14 Å